Protein AF-A0A8J6PPV2-F1 (afdb_monomer)

Mean predicted aligned error: 4.0 Å

Structure (mmCIF, N/CA/C/O backbone):
data_AF-A0A8J6PPV2-F1
#
_entry.id   AF-A0A8J6PPV2-F1
#
loop_
_atom_site.group_PDB
_atom_site.id
_atom_site.type_symbol
_atom_site.label_atom_id
_atom_site.label_alt_id
_atom_site.label_comp_id
_atom_site.label_asym_id
_atom_site.label_entity_id
_atom_site.label_seq_id
_atom_site.pdbx_PDB_ins_code
_atom_site.Cartn_x
_atom_site.Cartn_y
_atom_site.Cartn_z
_atom_site.occupancy
_atom_site.B_iso_or_equiv
_atom_site.auth_seq_id
_atom_site.auth_comp_id
_atom_site.auth_asym_id
_atom_site.auth_atom_id
_atom_site.pdbx_PDB_model_num
ATOM 1 N N . MET A 1 1 ? 22.493 1.783 -9.792 1.00 47.38 1 MET A N 1
ATOM 2 C CA . MET A 1 1 ? 21.253 2.389 -10.314 1.00 47.38 1 MET A CA 1
ATOM 3 C C . MET A 1 1 ? 20.220 2.211 -9.218 1.00 47.38 1 MET A C 1
ATOM 5 O O . MET A 1 1 ? 19.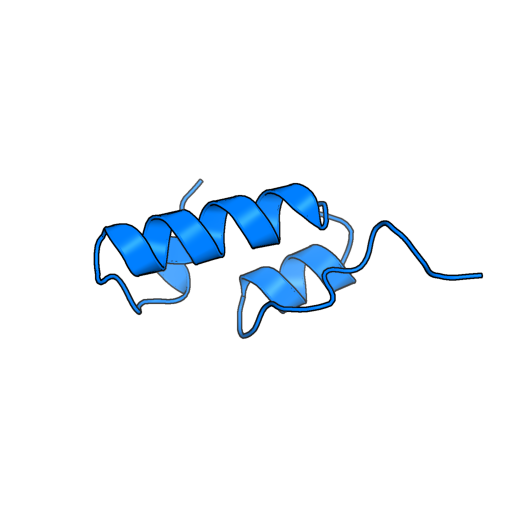997 1.075 -8.825 1.00 47.38 1 MET A O 1
ATOM 9 N N . THR A 1 2 ? 19.737 3.287 -8.601 1.00 56.00 2 THR A N 1
ATOM 10 C CA . THR A 1 2 ? 18.717 3.176 -7.550 1.00 56.00 2 THR A CA 1
ATOM 11 C C . THR A 1 2 ? 17.404 2.860 -8.243 1.00 56.00 2 THR A C 1
ATOM 13 O O . THR A 1 2 ? 16.962 3.656 -9.069 1.00 56.00 2 THR A O 1
ATOM 16 N N . ASP A 1 3 ? 16.826 1.698 -7.966 1.00 69.31 3 ASP A N 1
ATOM 17 C CA . ASP A 1 3 ? 15.521 1.351 -8.510 1.00 69.31 3 ASP A CA 1
ATOM 18 C C . ASP A 1 3 ? 14.473 2.274 -7.872 1.00 69.31 3 ASP A C 1
ATOM 20 O O . ASP A 1 3 ? 14.161 2.161 -6.686 1.00 69.31 3 ASP A O 1
ATOM 24 N N . ALA A 1 4 ? 14.006 3.262 -8.638 1.00 75.00 4 ALA A N 1
ATOM 25 C CA . ALA A 1 4 ? 13.053 4.261 -8.163 1.00 75.00 4 ALA A CA 1
ATOM 26 C C . ALA A 1 4 ? 11.651 3.670 -7.924 1.00 75.00 4 ALA A C 1
ATOM 28 O O . ALA A 1 4 ? 10.792 4.360 -7.372 1.00 75.00 4 ALA A O 1
ATOM 29 N N . GLN A 1 5 ? 11.411 2.419 -8.335 1.00 80.19 5 GLN A N 1
ATOM 30 C CA . GLN A 1 5 ? 10.117 1.756 -8.204 1.00 80.19 5 GLN A CA 1
ATOM 31 C C . GLN A 1 5 ? 9.970 1.059 -6.849 1.00 80.19 5 GLN A C 1
ATOM 33 O O . GLN A 1 5 ? 8.846 0.918 -6.367 1.00 80.19 5 GLN A O 1
ATOM 38 N N . LEU A 1 6 ? 11.080 0.700 -6.192 1.00 87.00 6 LEU A N 1
ATOM 39 C CA . LEU A 1 6 ? 11.064 0.082 -4.868 1.00 87.00 6 LEU A CA 1
ATOM 40 C C . LEU A 1 6 ? 11.006 1.124 -3.745 1.00 87.00 6 LEU A C 1
ATOM 42 O O . LEU A 1 6 ? 11.883 1.977 -3.578 1.00 87.00 6 LEU A O 1
ATOM 46 N N . ALA A 1 7 ? 9.980 1.012 -2.909 1.00 89.12 7 ALA A N 1
ATOM 47 C CA . ALA A 1 7 ? 9.815 1.818 -1.717 1.00 89.12 7 ALA A CA 1
ATOM 48 C C . ALA A 1 7 ? 10.950 1.530 -0.728 1.00 89.12 7 ALA A C 1
ATOM 50 O O . ALA A 1 7 ? 11.104 0.424 -0.208 1.00 89.12 7 ALA A O 1
ATOM 51 N N . GLN A 1 8 ? 11.722 2.562 -0.390 1.00 86.56 8 GLN A N 1
ATOM 52 C CA . GLN A 1 8 ? 12.780 2.454 0.623 1.00 86.56 8 GLN A CA 1
ATOM 53 C C . GLN A 1 8 ? 12.221 2.262 2.038 1.00 86.56 8 GLN A C 1
ATOM 55 O O . GLN A 1 8 ? 12.936 1.826 2.939 1.00 86.56 8 GLN A O 1
ATOM 60 N N . ARG A 1 9 ? 10.955 2.637 2.255 1.00 75.81 9 ARG A N 1
ATOM 61 C CA . ARG A 1 9 ? 10.264 2.554 3.542 1.00 75.81 9 ARG A CA 1
ATOM 62 C C . ARG A 1 9 ? 8.842 2.065 3.301 1.00 75.81 9 ARG A C 1
ATOM 64 O O . ARG A 1 9 ? 8.084 2.715 2.593 1.00 75.81 9 ARG A O 1
ATOM 71 N N . GLY A 1 10 ? 8.532 0.917 3.884 1.00 75.88 10 GLY A N 1
ATOM 72 C CA . GLY A 1 10 ? 7.266 0.202 3.784 1.00 75.88 10 GLY A CA 1
ATOM 73 C C . GLY A 1 10 ? 7.458 -1.182 4.396 1.00 75.88 10 GLY A C 1
ATOM 74 O O . GLY A 1 10 ? 8.520 -1.783 4.228 1.00 75.88 10 GLY A O 1
ATOM 75 N N . THR A 1 11 ? 6.475 -1.665 5.146 1.00 83.50 11 THR A N 1
ATOM 76 C CA . THR A 1 11 ? 6.497 -2.97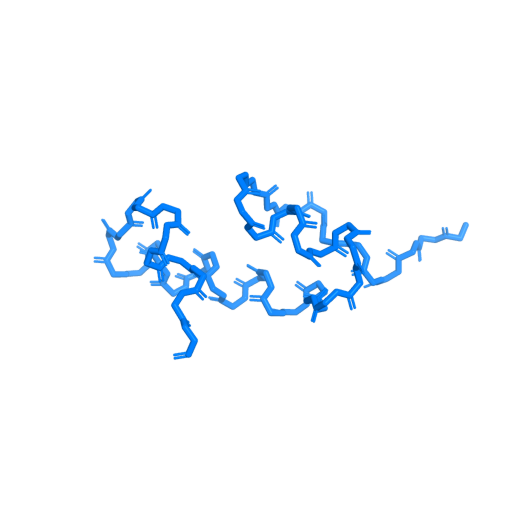9 5.804 1.00 83.50 11 THR A CA 1
ATOM 77 C C . THR A 1 11 ? 5.176 -3.700 5.552 1.00 83.50 11 THR A C 1
ATOM 79 O O . THR A 1 11 ? 4.215 -3.102 5.066 1.00 83.50 11 THR A O 1
ATOM 82 N N . GLY A 1 12 ? 5.130 -4.998 5.856 1.00 90.69 12 GLY A N 1
A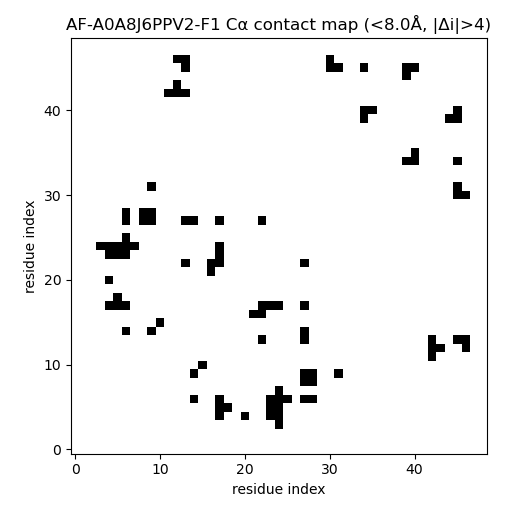TOM 83 C CA . GLY A 1 12 ? 3.915 -5.796 5.704 1.00 90.69 12 GLY A CA 1
ATOM 84 C C . GLY A 1 12 ? 3.407 -5.817 4.261 1.00 90.69 12 GLY A C 1
ATOM 85 O O . GLY A 1 12 ? 4.195 -5.879 3.317 1.00 90.69 12 GLY A O 1
ATOM 86 N N . LEU A 1 13 ? 2.085 -5.744 4.099 1.00 94.25 13 LEU A N 1
ATOM 87 C CA . LEU A 1 13 ? 1.430 -5.916 2.804 1.00 94.25 13 LEU A CA 1
ATOM 88 C C . LEU A 1 13 ? 1.865 -4.872 1.766 1.00 94.25 13 LEU A C 1
ATOM 90 O O . LEU A 1 13 ? 2.188 -5.243 0.643 1.00 94.25 13 LEU A O 1
ATOM 94 N N . LEU A 1 14 ? 1.984 -3.592 2.134 1.00 93.50 14 LEU A N 1
ATOM 95 C CA . LEU A 1 14 ? 2.434 -2.549 1.200 1.00 93.50 14 LEU A CA 1
ATOM 96 C C . LEU A 1 14 ? 3.803 -2.868 0.580 1.00 93.50 14 LEU A C 1
ATOM 98 O O . LEU A 1 14 ? 4.023 -2.612 -0.603 1.00 93.50 14 LEU A O 1
ATOM 102 N N . ARG A 1 15 ? 4.714 -3.460 1.365 1.00 93.25 15 ARG A N 1
ATOM 103 C CA . ARG A 1 15 ? 6.023 -3.896 0.870 1.00 93.25 15 ARG A CA 1
ATOM 104 C C . ARG A 1 15 ? 5.889 -5.081 -0.080 1.00 93.25 15 ARG A C 1
ATOM 106 O O . ARG A 1 15 ? 6.463 -5.038 -1.160 1.00 93.25 15 ARG A O 1
ATOM 113 N N . THR A 1 16 ? 5.092 -6.085 0.284 1.00 95.12 16 THR A N 1
ATOM 114 C CA . THR A 1 16 ? 4.840 -7.262 -0.560 1.00 95.12 16 THR A CA 1
ATOM 115 C C . THR A 1 16 ? 4.290 -6.874 -1.932 1.00 95.12 16 THR A C 1
ATOM 117 O O . THR A 1 16 ? 4.786 -7.352 -2.949 1.00 95.12 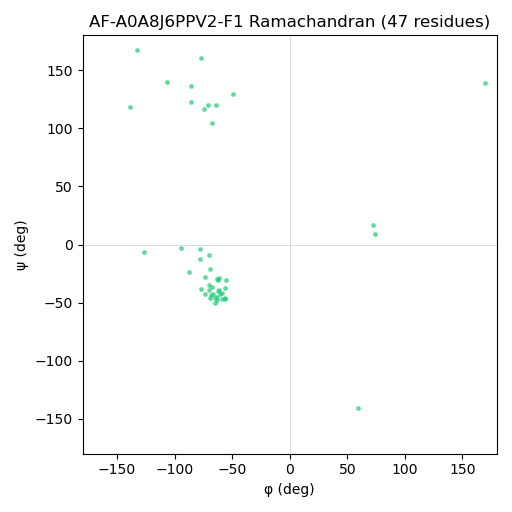16 THR A O 1
ATOM 120 N N . PHE A 1 17 ? 3.304 -5.977 -1.984 1.00 93.69 17 PHE A N 1
ATOM 121 C CA . PHE A 1 17 ? 2.708 -5.548 -3.250 1.00 93.69 17 PHE A CA 1
ATOM 122 C C . PHE A 1 17 ? 3.620 -4.614 -4.060 1.00 93.69 17 PHE A C 1
ATOM 124 O O . PHE A 1 17 ? 3.559 -4.622 -5.289 1.00 93.69 17 PHE A O 1
ATOM 131 N N . ASN A 1 18 ? 4.499 -3.847 -3.408 1.00 94.56 18 ASN A N 1
ATOM 132 C CA . ASN A 1 18 ? 5.506 -3.047 -4.103 1.00 94.56 18 ASN A CA 1
ATOM 133 C C . ASN A 1 18 ? 6.645 -3.896 -4.681 1.00 94.56 18 ASN A C 1
ATOM 135 O O . ASN A 1 18 ? 7.015 -3.694 -5.833 1.00 94.56 18 ASN A O 1
ATOM 139 N N . ASP A 1 19 ? 7.143 -4.885 -3.934 1.00 94.19 19 ASP A N 1
ATOM 140 C CA . ASP A 1 19 ? 8.140 -5.838 -4.442 1.00 94.19 19 ASP A CA 1
ATOM 141 C C . ASP A 1 19 ? 7.575 -6.660 -5.622 1.00 94.19 19 ASP A C 1
ATOM 143 O O . ASP A 1 19 ? 8.312 -7.013 -6.540 1.00 94.19 19 ASP A O 1
ATOM 147 N N . ALA A 1 20 ? 6.260 -6.916 -5.639 1.00 94.81 20 ALA A N 1
ATOM 148 C CA . ALA A 1 20 ? 5.557 -7.554 -6.756 1.00 94.81 20 ALA A CA 1
ATOM 149 C C . ALA A 1 20 ? 5.265 -6.612 -7.947 1.00 94.81 20 ALA A C 1
ATOM 151 O O . ALA A 1 20 ? 4.715 -7.060 -8.953 1.00 94.81 20 ALA A O 1
ATOM 152 N N . GLY A 1 21 ? 5.588 -5.317 -7.844 1.00 92.81 21 GLY A N 1
ATOM 153 C CA . GLY A 1 21 ? 5.338 -4.316 -8.887 1.00 92.81 21 GLY A CA 1
ATOM 154 C C . GLY A 1 21 ? 3.873 -3.889 -9.047 1.00 92.81 21 GLY A C 1
ATOM 155 O O . GLY A 1 21 ? 3.553 -3.187 -10.003 1.00 92.81 21 GLY A O 1
ATOM 156 N N . VAL A 1 22 ? 2.985 -4.292 -8.132 1.00 94.81 22 VAL A N 1
ATOM 157 C CA . VAL A 1 22 ? 1.565 -3.895 -8.132 1.00 94.81 22 VAL A CA 1
ATOM 158 C C . VAL A 1 22 ? 1.396 -2.467 -7.615 1.00 94.81 22 VAL A C 1
ATOM 160 O O . VAL A 1 22 ? 0.584 -1.714 -8.142 1.00 94.81 22 VAL A O 1
ATOM 163 N N . LEU A 1 23 ? 2.178 -2.092 -6.599 1.00 93.19 23 LEU A N 1
ATOM 164 C CA . LEU A 1 23 ? 2.223 -0.733 -6.059 1.00 93.19 23 LEU A CA 1
ATOM 165 C C . LEU A 1 23 ? 3.515 -0.039 -6.473 1.00 93.19 23 LEU A C 1
ATOM 167 O O . LEU A 1 23 ? 4.596 -0.626 -6.387 1.00 93.19 23 LEU A O 1
ATOM 171 N N . ALA A 1 24 ? 3.429 1.239 -6.828 1.00 94.06 24 ALA A N 1
ATOM 172 C CA . ALA A 1 24 ? 4.601 2.086 -6.973 1.00 94.06 24 ALA A CA 1
ATOM 173 C C . ALA A 1 24 ? 5.132 2.532 -5.599 1.00 94.06 24 ALA A C 1
ATOM 175 O O . ALA A 1 24 ? 4.407 2.583 -4.601 1.00 94.06 24 ALA A O 1
ATOM 176 N N . ALA A 1 25 ? 6.399 2.957 -5.548 1.00 92.75 25 ALA A N 1
ATOM 177 C CA . ALA A 1 25 ? 6.985 3.535 -4.336 1.00 92.75 25 ALA A CA 1
ATOM 178 C C . ALA A 1 25 ? 6.184 4.736 -3.788 1.00 92.75 25 ALA A C 1
ATOM 180 O O . ALA A 1 25 ? 6.150 4.963 -2.576 1.00 92.75 25 ALA A O 1
ATOM 181 N N . ALA A 1 26 ? 5.529 5.494 -4.674 1.00 92.38 26 ALA A N 1
ATOM 182 C CA . ALA A 1 26 ? 4.656 6.602 -4.302 1.00 92.38 26 ALA A CA 1
ATOM 183 C C . ALA A 1 26 ? 3.402 6.128 -3.548 1.00 92.38 26 ALA A C 1
ATOM 185 O O . ALA A 1 26 ? 3.071 6.718 -2.521 1.00 92.38 26 ALA A O 1
ATOM 186 N N . ASP A 1 27 ? 2.763 5.040 -3.984 1.00 92.88 27 ASP A N 1
ATOM 187 C CA . ASP A 1 27 ? 1.561 4.499 -3.336 1.00 92.88 27 ASP A CA 1
ATOM 188 C C . ASP A 1 27 ? 1.876 4.045 -1.909 1.00 92.88 27 ASP A C 1
ATOM 190 O O . ASP A 1 27 ? 1.187 4.422 -0.959 1.00 92.88 27 ASP A O 1
ATOM 194 N N . VAL A 1 28 ? 2.999 3.336 -1.728 1.00 93.94 28 VAL A N 1
ATOM 195 C CA . VAL A 1 28 ? 3.490 2.930 -0.400 1.00 93.94 28 VAL A CA 1
ATOM 196 C C . VAL A 1 28 ? 3.736 4.146 0.494 1.00 93.94 28 VAL A C 1
ATOM 198 O O . VAL A 1 28 ? 3.392 4.121 1.681 1.00 93.94 28 VAL A O 1
ATOM 201 N N . HIS A 1 29 ? 4.314 5.221 -0.055 1.00 92.81 29 HIS A N 1
ATOM 202 C CA . HIS A 1 29 ? 4.546 6.457 0.692 1.00 92.81 29 HIS A CA 1
ATOM 203 C C . HIS A 1 29 ? 3.234 7.099 1.146 1.00 92.81 29 HIS A C 1
ATOM 205 O O . HIS A 1 29 ? 3.109 7.472 2.316 1.00 92.81 29 HIS A O 1
ATOM 211 N N . VAL A 1 30 ? 2.269 7.228 0.235 1.00 93.81 30 VAL A N 1
ATOM 212 C CA . VAL A 1 30 ? 0.976 7.863 0.507 1.00 93.81 30 VAL A CA 1
ATOM 213 C C . VAL A 1 30 ? 0.189 7.051 1.530 1.00 93.81 30 VAL A C 1
ATOM 215 O O . VAL A 1 30 ? -0.205 7.613 2.552 1.00 93.81 30 VAL A O 1
ATOM 218 N N . ALA A 1 31 ? 0.048 5.739 1.331 1.00 94.06 31 ALA A N 1
ATOM 219 C CA . ALA A 1 31 ? -0.665 4.858 2.254 1.00 94.06 31 ALA A CA 1
ATOM 220 C C . ALA A 1 31 ? -0.046 4.881 3.662 1.00 94.06 31 ALA A C 1
ATOM 222 O O . ALA A 1 31 ? -0.748 5.103 4.649 1.00 94.06 31 ALA A O 1
ATOM 223 N N . SER A 1 32 ? 1.286 4.774 3.764 1.00 92.56 32 SER A N 1
ATOM 224 C CA . SER A 1 32 ? 1.988 4.817 5.058 1.00 92.56 32 SER A CA 1
ATOM 225 C C . SER A 1 32 ? 1.807 6.157 5.781 1.00 92.56 32 SER A C 1
ATOM 227 O O . SER A 1 32 ? 1.661 6.208 7.005 1.00 92.56 32 SER A O 1
ATOM 229 N N . ARG A 1 33 ? 1.841 7.272 5.040 1.00 93.31 33 ARG A N 1
ATOM 230 C CA . ARG A 1 33 ? 1.628 8.613 5.602 1.00 93.31 33 ARG A CA 1
ATOM 231 C C . ARG A 1 33 ? 0.190 8.806 6.063 1.00 93.31 33 ARG A C 1
ATOM 233 O O . ARG A 1 33 ? -0.013 9.350 7.147 1.00 93.31 33 ARG A O 1
ATOM 240 N N . LEU A 1 34 ? -0.771 8.368 5.257 1.00 93.31 34 LEU A N 1
ATOM 241 C CA . LEU A 1 34 ? -2.192 8.499 5.547 1.00 93.31 34 LEU A CA 1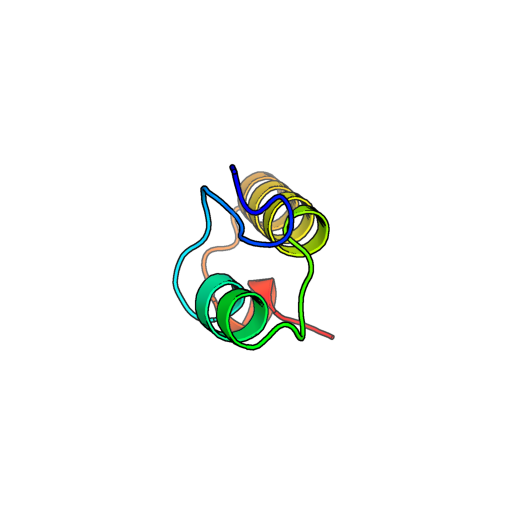
ATOM 242 C C . LEU A 1 34 ? -2.581 7.672 6.773 1.00 93.31 34 LEU A C 1
ATOM 244 O O . LEU A 1 34 ? -3.193 8.205 7.693 1.00 93.31 34 LEU A O 1
ATOM 248 N N . ALA A 1 35 ? -2.128 6.421 6.840 1.00 92.56 35 ALA A N 1
ATOM 249 C CA . ALA A 1 35 ? -2.313 5.560 8.000 1.00 92.56 35 ALA A CA 1
ATOM 250 C C . ALA A 1 35 ? -1.764 6.191 9.283 1.00 92.56 35 ALA A C 1
ATOM 252 O O . ALA A 1 35 ? -2.460 6.274 10.293 1.00 92.56 35 ALA A O 1
ATOM 253 N N . LYS A 1 36 ? -0.536 6.725 9.226 1.00 92.50 36 LYS A N 1
ATOM 254 C CA . LYS A 1 36 ? 0.074 7.410 10.371 1.00 92.50 36 LYS A CA 1
ATOM 255 C C . LYS A 1 36 ? -0.726 8.638 10.807 1.00 92.50 36 LYS A C 1
ATOM 257 O O . LYS A 1 36 ? -0.830 8.888 12.004 1.00 92.50 36 LYS A O 1
ATOM 262 N N . LEU A 1 37 ? -1.262 9.406 9.859 1.00 95.25 37 LEU A N 1
ATOM 263 C CA . LEU A 1 37 ? -2.101 10.567 10.158 1.00 95.25 37 LEU A CA 1
ATOM 264 C C . LEU A 1 37 ? -3.438 10.155 10.791 1.00 95.25 37 LEU A C 1
ATOM 266 O O . LEU A 1 37 ? -3.911 10.834 11.697 1.00 95.25 37 LEU A O 1
ATOM 270 N N . ALA A 1 38 ? -4.009 9.037 10.346 1.00 93.75 38 ALA A N 1
ATOM 271 C CA . ALA A 1 38 ? -5.237 8.466 10.891 1.00 93.75 38 ALA A CA 1
ATOM 272 C C . ALA A 1 38 ? -5.034 7.708 12.220 1.00 93.75 38 ALA A C 1
ATOM 274 O O . ALA A 1 38 ? -6.011 7.377 12.884 1.00 93.75 38 ALA A O 1
ATOM 275 N N . GLY A 1 39 ? -3.787 7.425 12.615 1.00 94.44 39 GLY A N 1
ATOM 276 C CA . GLY A 1 39 ? -3.479 6.562 13.762 1.00 94.44 39 GLY A CA 1
ATOM 277 C C . GLY A 1 39 ? -3.756 5.074 13.509 1.00 94.44 39 GLY A C 1
ATOM 278 O O . GLY A 1 39 ? -3.838 4.297 14.458 1.00 94.44 39 GLY A O 1
ATOM 279 N N . GLU A 1 40 ? -3.893 4.676 12.245 1.00 92.88 40 GLU A N 1
ATOM 280 C CA . GLU A 1 40 ? -4.219 3.316 11.825 1.00 92.88 40 GLU A CA 1
ATOM 281 C C . GLU A 1 40 ? -2.959 2.447 11.722 1.00 92.88 40 GLU A C 1
ATOM 283 O O . GLU A 1 40 ? -1.952 2.860 11.142 1.00 92.88 40 GLU A O 1
ATOM 288 N N . ASN A 1 41 ? -3.022 1.211 12.220 1.00 87.38 41 ASN A N 1
ATOM 289 C CA . ASN A 1 41 ? -1.887 0.276 12.255 1.00 87.38 41 ASN A CA 1
ATOM 290 C C . ASN A 1 41 ? -2.193 -1.084 11.608 1.00 87.38 41 ASN A C 1
ATOM 292 O O . ASN A 1 41 ? -1.284 -1.903 11.466 1.00 87.38 41 ASN A O 1
ATOM 296 N N . SER A 1 42 ? -3.443 -1.337 11.215 1.00 89.25 42 SER A N 1
ATOM 297 C CA . SER A 1 42 ? -3.835 -2.550 10.509 1.00 89.25 42 SER A CA 1
ATOM 298 C C . SER A 1 42 ? -3.292 -2.544 9.083 1.00 89.25 42 SER A C 1
ATOM 300 O O . SER A 1 42 ? -3.635 -1.686 8.268 1.00 89.25 42 SER A O 1
ATOM 302 N N . SER A 1 43 ? -2.477 -3.548 8.759 1.00 86.50 43 SER A N 1
ATOM 303 C CA . SER A 1 43 ? -1.895 -3.705 7.424 1.00 86.50 43 SER A CA 1
ATOM 304 C C 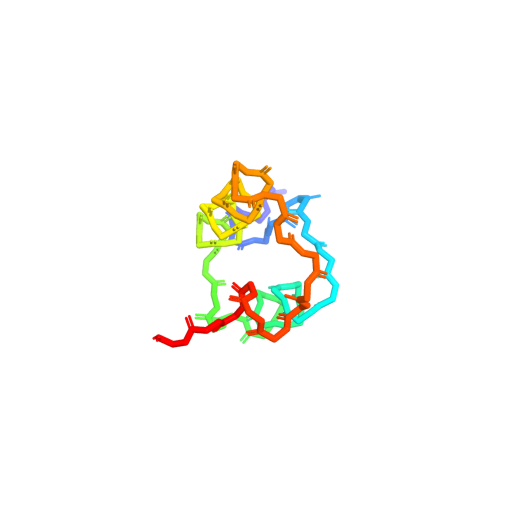. SER A 1 43 ? -2.945 -3.890 6.330 1.00 86.50 43 SER A C 1
ATOM 306 O O . SER A 1 43 ? -2.699 -3.511 5.190 1.00 86.50 43 SER A O 1
ATOM 308 N N . GLU A 1 44 ? -4.101 -4.467 6.664 1.00 90.44 44 GLU A N 1
ATOM 309 C CA . GLU A 1 44 ? -5.215 -4.626 5.723 1.00 90.44 44 GLU A CA 1
ATOM 310 C C . GLU A 1 44 ? -5.861 -3.277 5.403 1.00 90.44 44 GLU A C 1
ATOM 312 O O . GLU A 1 44 ? -6.160 -3.000 4.246 1.00 90.44 44 GLU A O 1
ATOM 317 N N . VAL A 1 45 ? -5.998 -2.400 6.403 1.00 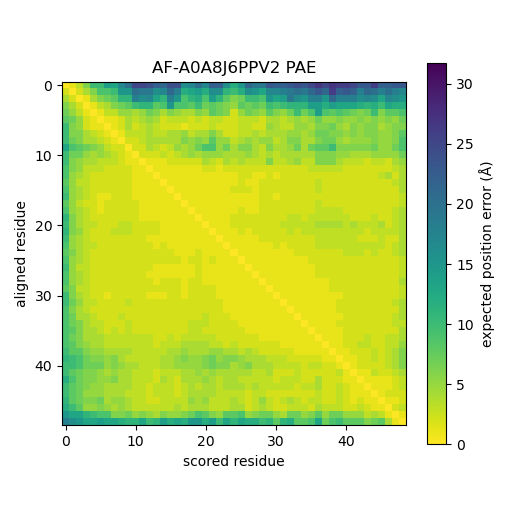87.31 45 VAL A N 1
ATOM 318 C CA . VAL A 1 45 ? -6.544 -1.050 6.203 1.00 87.31 45 VAL A CA 1
ATOM 319 C C . VAL A 1 45 ? -5.564 -0.182 5.417 1.00 87.31 45 VAL A C 1
ATOM 321 O O . VAL A 1 45 ? -5.980 0.611 4.579 1.00 87.31 45 VAL A O 1
ATOM 324 N N . HIS A 1 46 ? -4.256 -0.362 5.618 1.00 88.69 46 HIS A N 1
ATOM 325 C CA . HIS A 1 46 ? -3.237 0.339 4.827 1.00 88.69 46 HIS A CA 1
ATOM 326 C C . HIS A 1 46 ? -3.291 -0.023 3.337 1.00 88.69 46 HIS A C 1
ATOM 328 O O . HIS A 1 46 ? -2.917 0.804 2.512 1.00 88.69 46 HIS A O 1
ATOM 334 N N . LEU A 1 47 ? -3.728 -1.243 3.006 1.00 87.50 47 LEU A N 1
ATOM 335 C CA . LEU A 1 47 ? -3.855 -1.747 1.634 1.00 87.50 47 LEU A CA 1
ATOM 336 C C . LEU A 1 47 ? -5.268 -1.555 1.049 1.00 87.50 47 LEU A C 1
ATOM 338 O O . LEU A 1 47 ? -5.491 -1.921 -0.101 1.00 87.50 47 LEU A O 1
ATOM 342 N N . ALA A 1 48 ? -6.229 -1.040 1.819 1.00 80.94 48 ALA A N 1
ATOM 343 C CA . ALA A 1 48 ? -7.625 -0.972 1.393 1.00 80.94 48 ALA A CA 1
ATOM 344 C C . ALA A 1 48 ? -7.765 -0.364 -0.019 1.00 80.94 48 A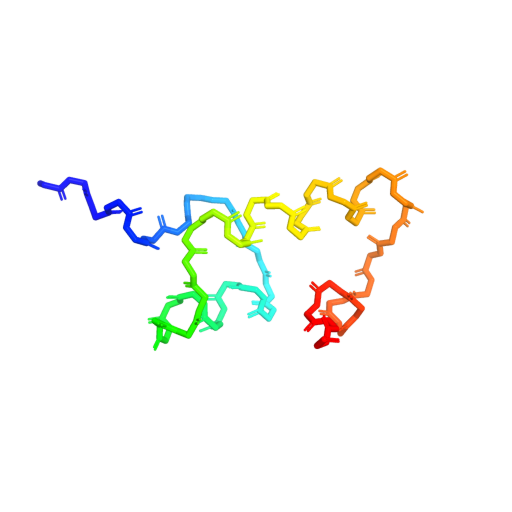LA A C 1
ATOM 346 O O . ALA A 1 48 ? -7.161 0.667 -0.317 1.00 80.94 48 ALA A O 1
ATOM 347 N N . THR A 1 49 ? -8.506 -1.074 -0.879 1.00 57.31 49 THR A N 1
ATOM 348 C CA . THR A 1 49 ? -8.671 -0.796 -2.318 1.00 57.31 49 THR A CA 1
ATOM 349 C C . THR A 1 49 ? -9.447 0.485 -2.586 1.00 57.31 49 THR A C 1
ATOM 351 O O . THR A 1 49 ? -10.446 0.725 -1.871 1.00 57.31 49 THR A O 1
#

Radius of gyration: 10.38 Å; Cα contacts (8 Å, |Δi|>4): 51; chains: 1; bounding box: 30×18×24 Å

Nearest PDB structures (foldseek):
  7lko-assembly2_A  TM=8.203E-0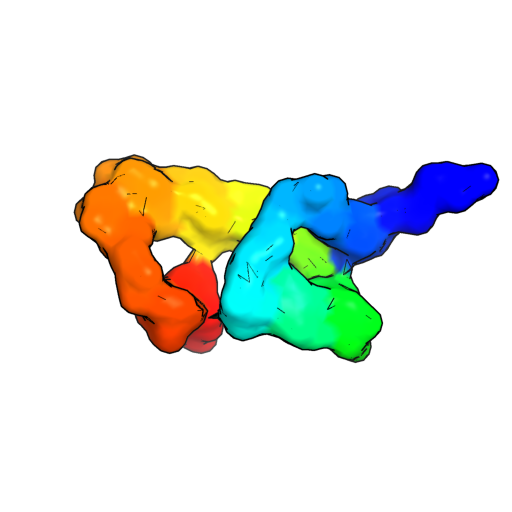1  e=4.390E+00  Xanthomonas citri pv. citri str. 306

pLDDT: mean 87.62, std 10.58, range [47.38, 95.25]

Secondary structure (DSSP, 8-state):
---TTS-SS--HHHHHHHHTTSS-HHHHHHHHHHHHHHT---HHHHT--

Solvent-accessible surface area (backbone atoms only — not comparable to full-atom values): 2943 Å² total; per-residue (Å²): 132,84,66,79,51,56,53,92,62,65,62,70,56,53,33,56,38,22,77,70,66,76,32,49,26,63,53,34,46,51,34,54,50,51,26,59,74,70,70,54,82,55,55,67,67,53,59,60,128

Sequence (49 aa):
MTDAQLAQRGTGLLRTFNDAGVLAAADVHVASRLAKLAGENSSEVHLAT

Foldseek 3Di:
DPPQQQAPDADDPLNVCSVVVNDGNVLRVVLVVVCVVVVHDDPCSSVPD